Protein AF-A0AA42PN22-F1 (afdb_monomer_lite)

Secondary structure (DSSP, 8-state):
-EEEEEE-TTS-EEEEEEESPPPTTS---S-HHHHHHTTS--S-B--SSTT--EEEEE-TT--EEEEEEEEEEETTT-SBS---TTSSSP-S----HHHHHHHHHHTEEEEEE-TTS-EEEESHHHHHHHIIIII-TT-----PPP-

Sequence (147 aa):
LNRQENYDANGKLTRVILSGPVSDDDGYTENLRAYAEKGILKLTPLTSGYSSYRVYDYDAAGKETLSFVCWRYEVSTNKPYAHFPWWEPDPRPKRSREAELQYGRTQVGTRCGTPDGKMSVEGMGPVKKLMETKYGFGTTKLGLPGE

Structure (mmCIF, N/CA/C/O backbone):
data_AF-A0AA42PN22-F1
#
_entry.id   AF-A0AA42PN22-F1
#
loop_
_atom_site.group_PDB
_atom_site.id
_atom_site.type_symbol
_atom_site.label_atom_id
_atom_site.label_alt_id
_atom_site.label_comp_id
_atom_site.label_asym_id
_atom_site.label_entity_id
_atom_site.label_seq_id
_atom_site.pdbx_PDB_ins_code
_atom_site.Cartn_x
_atom_site.Cartn_y
_atom_site.Cartn_z
_atom_site.occupancy
_atom_site.B_iso_or_equiv
_atom_site.auth_seq_id
_atom_site.auth_comp_id
_atom_site.auth_asym_id
_atom_site.auth_atom_id
_atom_site.pdbx_PDB_model_num
ATOM 1 N N . LEU A 1 1 ? 9.789 -4.798 9.352 1.00 72.50 1 LEU A N 1
ATOM 2 C CA . LEU A 1 1 ? 8.858 -3.685 9.030 1.00 72.50 1 LEU A CA 1
ATOM 3 C C . LEU A 1 1 ? 8.587 -2.875 10.281 1.00 72.50 1 LEU A C 1
ATOM 5 O O . LEU A 1 1 ? 8.364 -3.471 11.327 1.00 72.50 1 LEU A O 1
ATOM 9 N N . ASN A 1 2 ? 8.552 -1.549 10.171 1.00 83.19 2 ASN A N 1
ATOM 10 C CA . ASN A 1 2 ? 8.047 -0.695 11.243 1.00 83.19 2 ASN A CA 1
ATOM 11 C C . ASN A 1 2 ? 6.525 -0.821 11.311 1.00 83.19 2 ASN A C 1
ATOM 13 O O . ASN A 1 2 ? 5.867 -0.831 10.267 1.00 83.19 2 ASN A O 1
ATOM 17 N N . ARG A 1 3 ? 5.980 -0.877 12.527 1.00 88.12 3 ARG A N 1
ATOM 18 C CA . ARG A 1 3 ? 4.546 -0.994 12.799 1.00 88.12 3 ARG A CA 1
ATOM 19 C C . ARG A 1 3 ? 4.086 0.191 13.639 1.00 88.12 3 ARG A C 1
ATOM 21 O O . ARG A 1 3 ? 4.636 0.431 14.707 1.00 88.12 3 ARG A O 1
ATOM 28 N N . GLN A 1 4 ? 3.077 0.904 13.157 1.00 90.75 4 GLN A N 1
ATOM 29 C CA . GLN A 1 4 ? 2.349 1.911 13.923 1.00 90.75 4 GLN A CA 1
ATOM 30 C C . GLN A 1 4 ? 0.905 1.449 14.093 1.00 90.75 4 GLN A C 1
ATOM 32 O O . GLN A 1 4 ? 0.277 1.011 13.129 1.00 90.75 4 GLN A O 1
ATOM 37 N N . GLU A 1 5 ? 0.378 1.578 15.303 1.00 92.69 5 GLU A N 1
ATOM 38 C CA . GLU A 1 5 ? -1.002 1.242 15.637 1.00 92.69 5 GLU A CA 1
ATOM 39 C C . GLU A 1 5 ? -1.745 2.503 16.059 1.00 92.69 5 GLU A C 1
ATOM 41 O O . GLU A 1 5 ? -1.221 3.317 16.819 1.00 92.69 5 GLU A O 1
ATOM 46 N N . ASN A 1 6 ? -2.967 2.659 15.562 1.00 90.88 6 ASN A N 1
ATOM 47 C CA . ASN A 1 6 ? -3.843 3.755 15.933 1.00 90.88 6 ASN A CA 1
ATOM 48 C C . ASN A 1 6 ? -5.082 3.194 16.628 1.00 90.88 6 ASN A C 1
ATOM 50 O O . ASN A 1 6 ? -5.704 2.233 16.160 1.00 90.88 6 ASN A O 1
ATOM 54 N N . TYR A 1 7 ? -5.475 3.869 17.698 1.00 91.25 7 TYR A N 1
ATOM 55 C CA . TYR A 1 7 ? -6.579 3.484 18.561 1.00 91.25 7 TYR A CA 1
ATOM 56 C C . TYR A 1 7 ? -7.665 4.565 18.558 1.00 91.25 7 TYR A C 1
ATOM 58 O O . TYR A 1 7 ? -7.373 5.746 18.336 1.00 91.25 7 TYR A O 1
ATOM 66 N N . ASP A 1 8 ? -8.919 4.164 18.761 1.00 89.62 8 ASP A N 1
ATOM 67 C CA . ASP A 1 8 ? -10.010 5.101 19.031 1.00 89.62 8 ASP A CA 1
ATOM 68 C C . ASP A 1 8 ? -9.998 5.592 20.491 1.00 89.62 8 ASP A C 1
ATOM 70 O O . ASP A 1 8 ? -9.134 5.229 21.290 1.00 89.62 8 ASP A O 1
ATOM 74 N N . ALA A 1 9 ? -10.970 6.440 20.842 1.00 89.12 9 ALA A N 1
ATOM 75 C CA . ALA A 1 9 ? -11.106 7.002 22.187 1.00 89.12 9 ALA A CA 1
ATOM 76 C C . ALA A 1 9 ? -11.370 5.949 23.281 1.00 89.12 9 ALA A C 1
ATOM 78 O O . ALA A 1 9 ? -11.132 6.223 24.452 1.00 89.12 9 ALA A O 1
ATOM 79 N N . ASN A 1 10 ? -11.831 4.753 22.908 1.00 89.56 10 ASN A N 1
ATOM 80 C CA . ASN A 1 10 ? -12.086 3.648 23.830 1.00 89.56 10 ASN A CA 1
ATOM 81 C C . ASN A 1 10 ? -10.883 2.693 23.926 1.00 89.56 10 ASN A C 1
ATOM 83 O O . ASN A 1 10 ? -11.001 1.613 24.501 1.00 89.56 10 ASN A O 1
ATOM 87 N N . GLY A 1 11 ? -9.741 3.053 23.329 1.00 89.25 11 GLY A N 1
ATOM 88 C CA . GLY A 1 11 ? -8.549 2.210 23.295 1.00 89.25 11 GLY A CA 1
ATOM 89 C C . GLY A 1 11 ? -8.670 1.024 22.339 1.00 89.25 11 GLY A C 1
ATOM 90 O O . GLY A 1 11 ? -7.891 0.077 22.434 1.00 89.25 11 GLY A O 1
ATOM 91 N N . LYS A 1 12 ? -9.628 1.039 21.406 1.00 91.50 12 LYS A N 1
ATOM 92 C CA . LYS A 1 12 ? -9.792 -0.045 20.441 1.00 91.50 12 LYS A CA 1
ATOM 93 C C . LYS A 1 12 ? -8.945 0.194 19.195 1.00 91.50 12 LYS A C 1
ATOM 95 O O . LYS A 1 12 ? -8.943 1.289 18.637 1.00 91.50 12 LYS A O 1
ATOM 100 N N . LEU A 1 13 ? -8.254 -0.848 18.727 1.00 91.50 13 LEU A N 1
ATOM 101 C CA . LEU A 1 13 ? -7.461 -0.800 17.498 1.00 91.50 13 LEU A CA 1
ATOM 102 C C . LEU A 1 13 ? -8.355 -0.470 16.294 1.00 91.50 13 LEU A C 1
ATOM 104 O O . LEU A 1 13 ? -9.323 -1.178 16.017 1.00 91.50 13 LEU A O 1
ATOM 108 N N . THR A 1 14 ? -8.003 0.592 15.571 1.00 94.62 14 THR A N 1
ATOM 109 C CA . THR A 1 14 ? -8.716 1.036 14.360 1.00 94.62 14 THR A CA 1
ATOM 110 C C . THR A 1 14 ? -7.863 0.943 13.110 1.00 94.62 14 THR A C 1
ATOM 112 O O . THR A 1 14 ? -8.401 0.807 12.013 1.00 94.62 14 THR A O 1
ATOM 115 N N . ARG A 1 15 ? -6.535 1.013 13.247 1.00 95.00 15 ARG A N 1
ATOM 116 C CA . ARG A 1 15 ? -5.627 0.966 12.106 1.00 95.00 15 ARG A CA 1
ATOM 117 C C . ARG A 1 15 ? -4.245 0.470 12.489 1.00 95.00 15 ARG A C 1
ATOM 119 O O . ARG A 1 15 ? -3.710 0.846 13.526 1.00 95.00 15 ARG A O 1
ATOM 126 N N . VAL A 1 16 ? -3.640 -0.286 11.584 1.00 93.38 16 VAL A N 1
ATOM 127 C CA . VAL A 1 16 ? -2.221 -0.634 11.591 1.00 93.38 16 VAL A CA 1
ATOM 128 C C . VAL A 1 16 ? -1.589 -0.104 10.312 1.00 93.38 16 VAL A C 1
ATOM 130 O O . VAL A 1 16 ? -2.104 -0.320 9.215 1.00 93.38 16 VAL A O 1
ATOM 133 N N . ILE A 1 17 ? -0.456 0.577 10.446 1.00 92.62 17 ILE A N 1
ATOM 134 C CA . ILE A 1 17 ? 0.367 1.036 9.329 1.00 92.62 17 ILE A CA 1
ATOM 135 C C . ILE A 1 17 ? 1.700 0.302 9.395 1.00 92.62 17 ILE A C 1
ATOM 137 O O . ILE A 1 17 ? 2.451 0.450 10.361 1.00 92.62 17 ILE A O 1
ATOM 141 N N . LEU A 1 18 ? 2.005 -0.459 8.348 1.00 90.44 18 LEU A N 1
ATOM 142 C CA . LEU A 1 18 ? 3.322 -1.045 8.141 1.00 90.44 18 LEU A CA 1
ATOM 143 C C . LEU A 1 18 ? 4.123 -0.182 7.166 1.00 90.44 18 LEU A C 1
ATOM 145 O O . LEU A 1 18 ? 3.580 0.333 6.187 1.00 90.44 18 LEU A O 1
ATOM 149 N N . SER A 1 19 ? 5.408 0.018 7.461 1.00 87.94 19 SER A N 1
ATOM 150 C CA . SER A 1 19 ? 6.297 0.883 6.675 1.00 87.94 19 SER A CA 1
ATOM 151 C C . SER A 1 19 ? 7.765 0.459 6.764 1.00 87.94 19 SER A C 1
ATOM 153 O O . SER A 1 19 ? 8.171 -0.258 7.682 1.00 87.94 19 SER A O 1
ATOM 155 N N . GLY A 1 20 ? 8.578 0.940 5.822 1.00 77.81 20 GLY A N 1
ATOM 156 C CA . GLY A 1 20 ? 10.011 0.652 5.767 1.00 77.81 20 GLY A CA 1
ATOM 157 C C . GLY A 1 20 ? 10.322 -0.725 5.167 1.00 77.81 20 GLY A C 1
ATOM 158 O O . GLY A 1 20 ? 9.409 -1.435 4.739 1.00 77.81 20 GLY A O 1
ATOM 159 N N . PRO A 1 21 ? 11.603 -1.100 5.057 1.00 66.81 21 PRO A N 1
ATOM 160 C CA . PRO A 1 21 ? 11.975 -2.399 4.515 1.00 66.81 21 PRO A CA 1
ATOM 161 C C . PRO A 1 21 ? 11.523 -3.553 5.424 1.00 66.81 21 PRO A C 1
ATOM 163 O O . PRO A 1 21 ? 11.548 -3.457 6.656 1.00 66.81 21 PRO A O 1
ATOM 166 N N . VAL A 1 22 ? 11.090 -4.658 4.811 1.00 58.09 22 VAL A N 1
ATOM 167 C CA . VAL A 1 22 ? 11.158 -5.981 5.448 1.00 58.09 22 VAL A CA 1
ATOM 168 C C . VAL A 1 22 ? 12.647 -6.278 5.663 1.00 58.09 22 VAL A C 1
ATOM 170 O O . VAL A 1 22 ? 13.431 -6.097 4.735 1.00 58.09 22 VAL A O 1
ATOM 173 N N . SER A 1 23 ? 13.046 -6.624 6.887 1.00 52.94 23 SER A N 1
ATOM 174 C CA . SER A 1 23 ? 14.393 -7.119 7.181 1.00 52.94 23 SER A CA 1
ATOM 175 C C . SER A 1 23 ? 14.610 -8.418 6.407 1.00 52.94 23 SER A C 1
ATOM 177 O O . SER A 1 23 ? 13.720 -9.263 6.406 1.00 52.94 23 SER A O 1
ATOM 179 N N . ASP A 1 24 ? 15.761 -8.572 5.748 1.00 48.34 24 ASP A N 1
ATOM 180 C CA . ASP A 1 24 ? 16.050 -9.728 4.880 1.00 48.34 24 ASP A CA 1
ATOM 181 C C . ASP A 1 24 ? 15.950 -11.086 5.617 1.00 48.34 24 ASP A C 1
ATOM 183 O O . ASP A 1 24 ? 15.734 -12.112 4.975 1.00 48.34 24 ASP A O 1
ATOM 187 N N . ASP A 1 25 ? 16.040 -11.080 6.953 1.00 44.56 25 ASP A N 1
ATOM 188 C CA . ASP A 1 25 ? 16.032 -12.274 7.809 1.00 44.56 25 ASP A CA 1
ATOM 189 C C . ASP A 1 25 ? 14.627 -12.773 8.200 1.00 44.56 25 ASP A C 1
ATOM 191 O O . ASP A 1 25 ? 14.450 -13.958 8.480 1.00 44.56 25 ASP A O 1
ATOM 195 N N . ASP A 1 26 ? 13.607 -11.910 8.153 1.00 44.75 26 ASP A N 1
ATOM 196 C CA . ASP A 1 26 ? 12.239 -12.248 8.556 1.00 44.75 26 ASP A CA 1
ATOM 197 C C . ASP A 1 26 ? 11.322 -12.121 7.340 1.00 44.75 26 ASP A C 1
ATOM 199 O O . ASP A 1 26 ? 10.747 -11.061 7.071 1.00 44.75 26 ASP A O 1
ATOM 203 N N . GLY A 1 27 ? 11.218 -13.206 6.565 1.00 50.12 27 GLY A N 1
ATOM 204 C CA . GLY A 1 27 ? 10.325 -13.308 5.409 1.00 50.12 27 GLY A CA 1
ATOM 205 C C . GLY A 1 27 ? 8.897 -12.821 5.698 1.00 50.12 27 GLY A C 1
ATOM 206 O O . GLY A 1 27 ? 8.509 -12.663 6.848 1.00 50.12 27 GLY A O 1
ATOM 207 N N . TYR A 1 28 ? 8.109 -12.573 4.641 1.00 51.66 28 TYR A N 1
ATOM 208 C CA . TYR A 1 28 ? 6.733 -12.044 4.702 1.00 51.66 28 TYR A CA 1
ATOM 209 C C . TYR A 1 28 ? 5.934 -12.541 5.927 1.00 51.66 28 TYR A C 1
ATOM 211 O O . TYR A 1 28 ? 5.293 -13.588 5.877 1.00 51.66 28 TYR A O 1
ATOM 219 N N . THR A 1 29 ? 5.914 -11.763 7.013 1.00 55.47 29 THR A N 1
ATOM 220 C CA . THR A 1 29 ? 5.061 -12.047 8.181 1.00 55.47 29 THR A CA 1
ATOM 221 C C . THR A 1 29 ? 3.593 -11.735 7.884 1.00 55.47 29 THR A C 1
ATOM 223 O O . THR A 1 29 ? 2.690 -12.153 8.604 1.00 55.47 29 THR A O 1
ATOM 226 N N . GLU A 1 30 ? 3.340 -11.017 6.789 1.00 73.62 30 GLU A N 1
ATOM 227 C CA . GLU A 1 30 ? 2.019 -10.637 6.314 1.00 73.62 30 GLU A CA 1
ATOM 228 C C . GLU A 1 30 ? 1.437 -11.701 5.379 1.00 73.62 30 GLU A C 1
ATOM 230 O O . GLU A 1 30 ? 2.029 -12.051 4.356 1.00 73.62 30 GLU A O 1
ATOM 235 N N . ASN A 1 31 ? 0.210 -12.147 5.659 1.00 80.25 31 ASN A N 1
ATOM 236 C CA . ASN A 1 31 ? -0.516 -13.076 4.795 1.00 80.25 31 ASN A CA 1
ATOM 237 C C . ASN A 1 31 ? -1.166 -12.357 3.592 1.00 80.25 31 ASN A C 1
ATOM 239 O O . ASN A 1 31 ? -2.386 -12.350 3.419 1.00 80.25 31 ASN A O 1
ATOM 243 N N . LEU A 1 32 ? -0.347 -11.733 2.738 1.00 86.69 32 LEU A N 1
ATOM 244 C CA . LEU A 1 32 ? -0.812 -11.092 1.498 1.00 86.69 32 LEU A CA 1
ATOM 245 C C . LEU A 1 32 ? -1.447 -12.097 0.530 1.00 86.69 32 LEU A C 1
ATOM 247 O O . LEU A 1 32 ? -2.327 -11.736 -0.253 1.00 86.69 32 LEU A O 1
ATOM 251 N N . ARG A 1 33 ? -1.048 -13.370 0.623 1.00 87.12 33 ARG A N 1
ATOM 252 C CA . ARG A 1 33 ? -1.633 -14.463 -0.151 1.00 87.12 33 ARG A CA 1
ATOM 253 C C . ARG A 1 33 ? -3.125 -14.625 0.129 1.00 87.12 33 ARG A C 1
ATOM 255 O O . ARG A 1 33 ? -3.891 -14.696 -0.823 1.00 87.12 33 ARG A O 1
ATOM 262 N N . ALA A 1 34 ? -3.564 -14.569 1.386 1.00 89.50 34 ALA A N 1
ATOM 263 C CA . ALA A 1 34 ? -4.991 -14.638 1.710 1.00 89.50 34 ALA A CA 1
ATOM 264 C C . ALA A 1 34 ? -5.796 -13.474 1.104 1.00 89.50 34 ALA A C 1
ATOM 266 O O . ALA A 1 34 ? -6.941 -13.659 0.693 1.00 89.50 34 ALA A O 1
ATOM 267 N N . TYR A 1 35 ? -5.214 -12.273 1.017 1.00 91.38 35 TYR A N 1
ATOM 268 C CA . TYR A 1 35 ? -5.852 -11.138 0.342 1.00 91.38 35 TYR A CA 1
ATOM 269 C C . TYR A 1 35 ? -5.939 -11.336 -1.175 1.00 91.38 35 TYR A C 1
ATOM 271 O O . TYR A 1 35 ? -6.950 -10.979 -1.783 1.00 91.38 35 TYR A O 1
ATOM 279 N N . ALA A 1 36 ? -4.902 -11.921 -1.776 1.00 89.38 36 ALA A N 1
ATOM 280 C CA . ALA A 1 36 ? -4.883 -12.284 -3.188 1.00 89.38 36 ALA A CA 1
ATOM 281 C C . ALA A 1 36 ? -5.914 -13.380 -3.512 1.00 89.38 36 ALA A C 1
ATOM 283 O O . ALA A 1 36 ? -6.697 -13.226 -4.444 1.00 89.38 36 ALA A O 1
ATOM 284 N N . GLU A 1 37 ? -5.974 -14.446 -2.711 1.00 90.00 37 GLU A N 1
ATOM 285 C CA . GLU A 1 37 ? -6.918 -15.564 -2.875 1.00 90.00 37 GLU A CA 1
ATOM 286 C C . GLU A 1 37 ? -8.381 -15.123 -2.720 1.00 90.00 37 GLU A C 1
ATOM 288 O O . GLU A 1 37 ? -9.262 -15.636 -3.404 1.00 90.00 37 GLU A O 1
ATOM 293 N N . LYS A 1 38 ? -8.644 -14.110 -1.885 1.00 91.06 38 LYS A N 1
ATOM 294 C CA . LYS A 1 38 ? -9.965 -13.469 -1.754 1.00 91.06 38 LYS A CA 1
ATOM 295 C C . LYS A 1 38 ? -10.290 -12.476 -2.880 1.00 91.06 38 LYS A C 1
ATOM 297 O O . LYS A 1 38 ? -11.359 -11.872 -2.858 1.00 91.06 38 LYS A O 1
ATOM 302 N N . GLY A 1 39 ? -9.375 -12.242 -3.823 1.00 89.88 39 GLY A N 1
ATOM 303 C CA . GLY A 1 39 ? -9.542 -11.273 -4.913 1.00 89.88 39 GLY A CA 1
ATOM 304 C C . GLY A 1 39 ? -9.489 -9.799 -4.487 1.00 89.88 39 GLY A C 1
ATOM 305 O O . GLY A 1 39 ? -9.791 -8.920 -5.297 1.00 89.88 39 GLY A O 1
ATOM 306 N N . ILE A 1 40 ? -9.104 -9.519 -3.236 1.00 92.50 40 ILE A N 1
ATOM 307 C CA . ILE A 1 40 ? -8.977 -8.161 -2.681 1.00 92.50 40 ILE A CA 1
ATOM 308 C C . ILE A 1 40 ? -7.699 -7.501 -3.199 1.00 92.50 40 ILE A C 1
ATOM 310 O O . ILE A 1 40 ? -7.706 -6.328 -3.564 1.00 92.50 40 ILE A O 1
ATOM 314 N N . LEU A 1 41 ? -6.603 -8.261 -3.231 1.00 92.44 41 LEU A N 1
ATOM 315 C CA . LEU A 1 41 ? -5.292 -7.789 -3.656 1.00 92.44 41 LEU A CA 1
ATOM 316 C C . LEU A 1 41 ? -4.983 -8.273 -5.073 1.00 92.44 41 LEU A C 1
ATOM 318 O O . LEU A 1 41 ? -4.870 -9.472 -5.310 1.00 92.44 41 LEU A O 1
ATOM 322 N N . LYS A 1 42 ? -4.841 -7.332 -6.010 1.00 90.19 42 LYS A N 1
ATOM 323 C CA . LYS A 1 42 ? -4.653 -7.605 -7.450 1.00 90.19 42 LYS A CA 1
ATOM 324 C C . LYS A 1 42 ? -3.273 -7.224 -7.984 1.00 90.19 42 LYS A C 1
ATOM 326 O O . LYS A 1 42 ? -3.007 -7.351 -9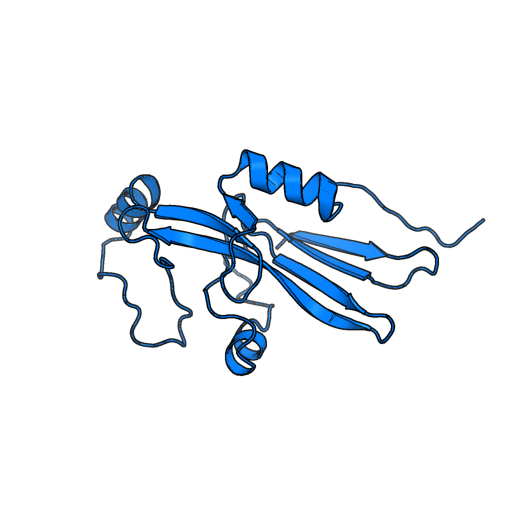.173 1.00 90.19 42 LYS A O 1
ATOM 331 N N . LEU A 1 43 ? -2.400 -6.739 -7.109 1.00 89.25 43 LEU A N 1
ATOM 332 C CA . LEU A 1 43 ? -1.050 -6.298 -7.434 1.00 89.25 43 LEU A CA 1
ATOM 333 C C . LEU A 1 43 ? -0.096 -6.619 -6.290 1.00 89.25 43 LEU A C 1
ATOM 335 O O . LEU A 1 43 ? -0.543 -6.845 -5.168 1.00 89.25 43 LEU A O 1
ATOM 339 N N . THR A 1 44 ? 1.205 -6.606 -6.565 1.00 88.69 44 THR A N 1
ATOM 340 C CA . THR A 1 44 ? 2.237 -6.857 -5.554 1.00 88.69 44 THR A CA 1
ATOM 341 C C . THR A 1 44 ? 2.592 -5.578 -4.805 1.00 88.69 44 THR A C 1
ATOM 343 O O . THR A 1 44 ? 3.151 -4.655 -5.412 1.00 88.69 44 THR A O 1
ATOM 346 N N . PRO A 1 45 ? 2.323 -5.498 -3.491 1.00 90.25 45 PRO A N 1
ATOM 347 C CA . PRO A 1 45 ? 2.756 -4.378 -2.682 1.00 90.25 45 PRO A CA 1
ATOM 348 C C . PRO A 1 45 ? 4.281 -4.303 -2.581 1.00 90.25 45 PRO A C 1
ATOM 350 O O . PRO A 1 45 ? 4.980 -5.313 -2.520 1.00 90.25 45 PRO A O 1
ATOM 353 N N . LEU A 1 46 ? 4.795 -3.084 -2.489 1.00 87.50 46 LEU A N 1
ATOM 354 C CA . LEU A 1 46 ? 6.178 -2.787 -2.159 1.00 87.50 46 LEU A CA 1
ATOM 355 C C . LEU A 1 46 ? 6.489 -3.237 -0.739 1.00 87.50 46 LEU A C 1
ATOM 357 O O . LEU A 1 46 ? 5.996 -2.645 0.215 1.00 87.50 46 LEU A O 1
ATOM 361 N N . THR A 1 47 ? 7.374 -4.210 -0.582 1.00 75.25 47 THR A N 1
ATOM 362 C CA . THR A 1 47 ? 7.882 -4.638 0.729 1.00 75.25 47 THR A CA 1
ATOM 363 C C . THR A 1 47 ? 9.142 -3.919 1.175 1.00 75.25 47 THR A C 1
ATOM 365 O O . THR A 1 47 ? 9.511 -3.997 2.342 1.00 75.25 47 THR A O 1
ATOM 368 N N . SER A 1 48 ? 9.790 -3.180 0.280 1.00 72.50 48 SER A N 1
ATOM 369 C CA . SER A 1 48 ? 11.012 -2.446 0.583 1.00 72.50 48 SER A CA 1
ATOM 370 C C . SER A 1 48 ? 11.046 -1.063 -0.062 1.00 72.50 48 SER A C 1
ATOM 372 O O . SER A 1 48 ? 10.318 -0.770 -1.015 1.00 72.50 48 SER A O 1
ATOM 374 N N . GLY A 1 49 ? 11.905 -0.200 0.486 1.00 74.75 49 GLY A N 1
ATOM 375 C CA . GLY A 1 49 ? 12.074 1.189 0.061 1.00 74.75 49 GLY A CA 1
ATOM 376 C C . GLY A 1 49 ? 11.211 2.191 0.834 1.00 74.75 49 GLY A C 1
ATOM 377 O O . GLY A 1 49 ? 10.400 1.833 1.678 1.00 74.75 49 GLY A O 1
ATOM 378 N N . TYR A 1 50 ? 11.394 3.479 0.543 1.00 74.25 50 TYR A N 1
ATOM 379 C CA . TYR A 1 50 ? 10.784 4.585 1.301 1.00 74.25 50 TYR A CA 1
ATOM 380 C C . TYR A 1 50 ? 9.255 4.664 1.230 1.00 74.25 50 TYR A C 1
ATOM 382 O O . TYR A 1 50 ? 8.635 5.317 2.062 1.00 74.25 50 TYR A O 1
ATOM 390 N N . SER A 1 51 ? 8.640 4.025 0.238 1.00 82.25 51 SER A N 1
ATOM 391 C CA . SER A 1 51 ? 7.190 4.046 0.028 1.00 82.25 51 SER A CA 1
ATOM 392 C C . SER A 1 51 ? 6.556 2.673 0.236 1.00 82.25 51 SER A C 1
ATOM 394 O O . SER A 1 51 ? 5.503 2.408 -0.324 1.00 82.25 51 SER A O 1
ATOM 396 N N . SER A 1 52 ? 7.164 1.779 1.016 1.00 87.38 52 SER A N 1
ATOM 397 C CA . SER A 1 52 ? 6.616 0.451 1.337 1.00 87.38 52 SER A CA 1
ATOM 398 C C . SER A 1 52 ? 5.484 0.502 2.375 1.00 87.38 52 SER A C 1
ATOM 400 O O . SER A 1 52 ? 5.504 -0.212 3.376 1.00 87.38 52 SER A O 1
ATOM 402 N N . TYR A 1 53 ? 4.492 1.366 2.154 1.00 91.69 53 TYR A N 1
ATOM 403 C CA . TYR A 1 53 ? 3.348 1.497 3.049 1.00 91.69 53 TYR A CA 1
ATOM 404 C C . TYR A 1 53 ? 2.301 0.418 2.794 1.00 91.69 53 TYR A C 1
ATOM 406 O O . TYR A 1 53 ? 1.925 0.150 1.647 1.00 91.69 53 TYR A O 1
ATOM 414 N N . ARG A 1 54 ? 1.782 -0.139 3.888 1.00 92.94 54 ARG A N 1
ATOM 415 C CA . ARG A 1 54 ? 0.554 -0.936 3.921 1.00 92.94 54 ARG A CA 1
ATOM 416 C C . ARG A 1 54 ? -0.313 -0.468 5.076 1.00 92.94 54 ARG A C 1
ATOM 418 O O . ARG A 1 54 ? 0.193 -0.261 6.177 1.00 92.94 54 ARG A O 1
ATOM 425 N N . VAL A 1 55 ? -1.598 -0.269 4.813 1.00 94.94 55 VAL A N 1
ATOM 426 C CA . VAL A 1 55 ? -2.569 0.161 5.822 1.00 94.94 55 VAL A CA 1
ATOM 427 C C . VAL A 1 55 ? -3.652 -0.888 5.951 1.00 94.94 55 VAL A C 1
ATOM 429 O O . VAL A 1 55 ? -4.274 -1.279 4.963 1.00 94.94 55 VAL A O 1
ATOM 432 N N . TYR A 1 56 ? -3.872 -1.297 7.189 1.00 94.94 56 TYR A N 1
ATOM 433 C CA . TYR A 1 56 ? -4.910 -2.217 7.602 1.00 94.94 56 TYR A CA 1
ATOM 434 C C . TYR A 1 56 ? -5.873 -1.450 8.494 1.00 94.94 56 TYR A C 1
ATOM 436 O O . TYR A 1 56 ? -5.462 -0.934 9.530 1.00 94.94 56 TYR A O 1
ATOM 444 N N . ASP A 1 57 ? -7.129 -1.342 8.083 1.00 95.69 57 ASP A N 1
ATOM 445 C CA . ASP A 1 57 ? -8.196 -0.746 8.881 1.00 95.69 57 ASP A CA 1
ATOM 446 C C . ASP A 1 57 ? -8.988 -1.843 9.598 1.00 95.69 57 ASP A C 1
ATOM 448 O O . ASP A 1 57 ? -9.188 -2.928 9.052 1.00 95.69 57 ASP A O 1
ATOM 452 N N . TYR A 1 58 ? -9.451 -1.550 10.810 1.00 95.38 58 TYR A N 1
ATOM 453 C CA . TYR A 1 58 ? -10.243 -2.456 11.636 1.00 95.38 58 TYR A CA 1
ATOM 454 C C . TYR A 1 58 ? -11.609 -1.832 11.905 1.00 95.38 58 TYR A C 1
ATOM 456 O O . TYR A 1 58 ? -11.708 -0.679 12.326 1.00 95.38 58 TYR A O 1
ATOM 464 N N . ASP A 1 59 ? -12.673 -2.592 11.653 1.00 94.38 59 ASP A N 1
ATOM 465 C CA . ASP A 1 59 ? -14.041 -2.128 11.891 1.00 94.38 59 ASP A CA 1
ATOM 466 C C . ASP A 1 59 ? -14.474 -2.247 13.368 1.00 94.38 59 ASP A C 1
ATOM 468 O O . ASP A 1 59 ? -13.723 -2.673 14.253 1.00 94.38 59 ASP A O 1
ATOM 472 N N . ALA A 1 60 ? -15.734 -1.899 13.654 1.00 92.00 60 ALA A N 1
ATOM 473 C CA . ALA A 1 60 ? -16.339 -1.996 14.984 1.00 92.00 60 ALA A CA 1
ATOM 474 C C . ALA A 1 60 ? -16.399 -3.435 15.556 1.00 92.00 60 ALA A C 1
ATOM 476 O O . ALA A 1 60 ? -16.451 -3.585 16.777 1.00 92.00 60 ALA A O 1
ATOM 477 N N . ALA A 1 61 ? -16.268 -4.475 14.734 1.00 94.69 61 ALA A N 1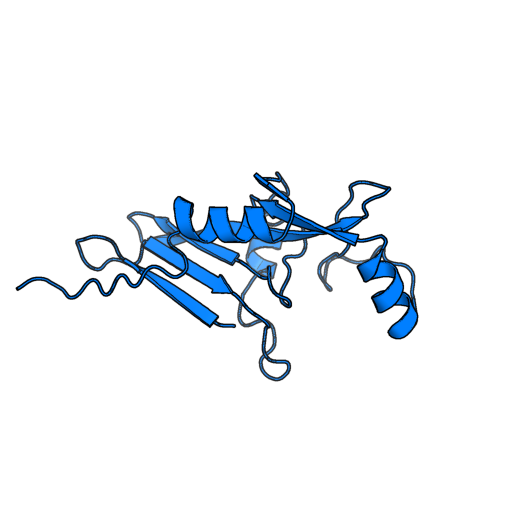
ATOM 478 C CA . ALA A 1 61 ? -16.138 -5.868 15.168 1.00 94.69 61 ALA A CA 1
ATOM 479 C C . ALA A 1 61 ? -14.670 -6.338 15.272 1.00 94.69 61 ALA A C 1
ATOM 481 O O . ALA A 1 61 ? -14.415 -7.450 15.723 1.00 94.69 61 ALA A O 1
ATOM 482 N N . GLY A 1 62 ? -13.703 -5.500 14.880 1.00 92.38 62 GLY A N 1
ATOM 483 C CA . GLY A 1 62 ? -12.282 -5.856 14.837 1.00 92.38 62 GLY A CA 1
ATOM 484 C C . GLY A 1 62 ? -11.888 -6.599 13.559 1.00 92.38 62 GLY A C 1
ATOM 485 O O . GLY A 1 62 ? -10.821 -7.207 13.502 1.00 92.38 62 GLY A O 1
ATOM 486 N N . LYS A 1 63 ? -12.732 -6.569 12.522 1.00 94.12 63 LYS A N 1
ATOM 487 C CA . LYS A 1 63 ? -12.432 -7.188 11.234 1.00 94.12 63 LYS A CA 1
ATOM 488 C C . LYS A 1 63 ? -11.427 -6.336 10.468 1.00 94.12 63 LYS A C 1
ATOM 490 O O . LYS A 1 63 ? -11.689 -5.174 10.162 1.00 94.12 63 LYS A O 1
ATOM 495 N N . GLU A 1 64 ? -10.307 -6.956 10.124 1.00 94.06 64 GLU A N 1
ATOM 496 C CA . GLU A 1 64 ? -9.232 -6.348 9.345 1.00 94.06 64 GLU A CA 1
ATOM 497 C C . GLU A 1 64 ? -9.606 -6.196 7.862 1.00 94.06 64 GLU A C 1
ATOM 499 O O . GLU A 1 64 ? -10.178 -7.100 7.243 1.00 94.06 64 GLU A O 1
ATOM 504 N N . THR A 1 65 ? -9.235 -5.058 7.276 1.00 94.25 65 THR A N 1
ATOM 505 C CA . THR A 1 65 ? -9.286 -4.786 5.838 1.00 94.25 65 THR A CA 1
ATOM 506 C C . THR A 1 65 ? -7.989 -4.122 5.391 1.00 94.25 65 THR A C 1
ATOM 508 O O . THR A 1 65 ? -7.661 -3.027 5.842 1.00 94.25 65 THR A O 1
ATOM 511 N N . LEU A 1 66 ? -7.278 -4.738 4.445 1.00 95.12 66 LEU A N 1
ATOM 512 C CA . LEU A 1 66 ? -6.191 -4.081 3.720 1.00 95.12 66 LEU A CA 1
ATOM 513 C C . LEU A 1 66 ? -6.776 -2.944 2.870 1.00 95.12 66 LEU A C 1
ATOM 515 O O . LEU A 1 66 ? -7.478 -3.202 1.895 1.00 95.12 66 LEU A O 1
ATOM 519 N N . SER A 1 67 ? -6.520 -1.691 3.238 1.00 95.06 67 SER A N 1
ATOM 520 C CA . SER A 1 67 ? -7.170 -0.522 2.629 1.00 95.06 67 SER A CA 1
ATOM 521 C C . SER A 1 67 ? -6.247 0.295 1.733 1.00 95.06 67 SER A C 1
ATOM 523 O O . SER A 1 67 ? -6.715 0.980 0.820 1.00 95.06 67 SER A O 1
ATOM 525 N N . PHE A 1 68 ? -4.934 0.201 1.949 1.00 95.88 68 PHE A N 1
ATOM 526 C CA . PHE A 1 68 ? -3.955 0.944 1.170 1.00 95.88 68 PHE A CA 1
ATOM 527 C C . PHE A 1 68 ? -2.651 0.173 1.012 1.00 95.88 68 PHE A C 1
ATOM 529 O O . PHE A 1 68 ? -2.123 -0.383 1.974 1.00 95.88 68 PHE A O 1
ATOM 536 N N . VAL A 1 69 ? -2.112 0.191 -0.202 1.00 94.88 69 VAL A N 1
ATOM 537 C CA . VAL A 1 69 ? -0.820 -0.396 -0.559 1.00 94.88 69 VAL A CA 1
ATOM 538 C C . VAL A 1 69 ? -0.098 0.507 -1.547 1.00 94.88 69 VAL A C 1
ATOM 540 O O . VAL A 1 69 ? -0.729 1.233 -2.317 1.00 94.88 69 VAL A O 1
ATOM 543 N N . CYS A 1 70 ? 1.227 0.429 -1.565 1.00 93.56 70 CYS A N 1
ATOM 544 C CA . CYS A 1 70 ? 2.048 0.995 -2.630 1.00 93.56 70 CYS A CA 1
ATOM 545 C C . CYS A 1 70 ? 2.601 -0.107 -3.528 1.00 93.56 70 CYS A C 1
ATOM 547 O O . CYS A 1 70 ? 2.906 -1.185 -3.037 1.00 93.56 70 CYS A O 1
ATOM 549 N N . TRP A 1 71 ? 2.770 0.152 -4.820 1.00 92.31 71 TRP A N 1
ATOM 550 C CA . TRP A 1 71 ? 3.290 -0.805 -5.796 1.00 92.31 71 TRP A CA 1
ATOM 551 C C . TRP A 1 71 ? 4.137 -0.118 -6.860 1.00 92.31 71 TRP A C 1
ATOM 553 O O . TRP A 1 71 ? 4.075 1.100 -7.059 1.00 92.31 71 TRP A O 1
ATOM 563 N N . ARG A 1 72 ? 4.931 -0.928 -7.562 1.00 90.31 72 ARG A N 1
ATOM 564 C CA . ARG A 1 72 ? 5.687 -0.481 -8.732 1.00 90.31 72 ARG A CA 1
ATOM 565 C C . ARG A 1 72 ? 4.877 -0.650 -10.005 1.00 90.31 72 ARG A C 1
ATOM 567 O O . ARG A 1 72 ? 4.157 -1.637 -10.150 1.00 90.31 72 ARG A O 1
ATOM 574 N N . TYR A 1 73 ? 5.042 0.277 -10.937 1.00 89.56 73 TYR A N 1
ATOM 575 C CA . TYR A 1 73 ? 4.406 0.221 -12.249 1.00 89.56 73 TYR A CA 1
ATOM 576 C C . TYR A 1 73 ? 5.399 0.611 -13.349 1.00 89.56 73 TYR A C 1
ATOM 578 O O . TYR A 1 73 ? 6.296 1.418 -13.108 1.00 89.56 73 TYR A O 1
ATOM 586 N N . GLU A 1 74 ? 5.255 0.041 -14.542 1.00 90.69 74 GLU A N 1
ATOM 587 C CA . GLU A 1 74 ? 6.018 0.476 -15.713 1.00 90.69 74 GLU A CA 1
ATOM 588 C C . GLU A 1 74 ? 5.467 1.790 -16.259 1.00 90.69 74 GLU A C 1
ATOM 590 O O . GLU A 1 74 ? 4.283 1.884 -16.590 1.00 90.69 74 GLU A O 1
ATOM 595 N N . VAL A 1 75 ? 6.336 2.788 -16.406 1.00 89.75 75 VAL A N 1
ATOM 596 C CA . VAL A 1 75 ? 5.950 4.133 -16.856 1.00 89.75 75 VAL A CA 1
ATOM 597 C C . VAL A 1 75 ? 5.405 4.114 -18.284 1.00 89.75 75 VAL A C 1
ATOM 599 O O . VAL A 1 75 ? 4.407 4.767 -18.571 1.00 89.75 75 VAL A O 1
ATOM 602 N N . SER A 1 76 ? 6.021 3.331 -19.171 1.00 89.06 76 SER A N 1
ATOM 603 C CA . SER A 1 76 ? 5.663 3.269 -20.593 1.00 89.06 76 SER A CA 1
ATOM 604 C C . SER A 1 76 ? 4.329 2.566 -20.856 1.00 89.06 76 SER A C 1
ATOM 606 O O . SER A 1 76 ? 3.569 2.992 -21.722 1.00 89.06 76 SER A O 1
ATOM 608 N N . THR A 1 77 ? 4.037 1.488 -20.123 1.00 88.44 77 THR A N 1
ATOM 609 C CA . THR A 1 77 ? 2.854 0.642 -20.357 1.00 88.44 77 THR A CA 1
ATOM 610 C C . THR A 1 77 ? 1.736 0.871 -19.349 1.00 88.44 77 THR A C 1
ATOM 612 O O . THR A 1 77 ? 0.627 0.372 -19.541 1.00 88.44 77 THR A O 1
ATOM 615 N N . ASN A 1 78 ? 2.006 1.624 -18.280 1.00 86.81 78 ASN A N 1
ATOM 616 C CA . ASN A 1 78 ? 1.083 1.891 -17.184 1.00 86.81 78 ASN A CA 1
ATOM 617 C C . ASN A 1 78 ? 0.591 0.621 -16.453 1.00 86.81 78 ASN A C 1
ATOM 619 O O . ASN A 1 78 ? -0.472 0.630 -15.830 1.00 86.81 78 ASN A O 1
ATOM 623 N N . LYS A 1 79 ? 1.348 -0.482 -16.533 1.00 85.00 79 LYS A N 1
ATOM 624 C CA . LYS A 1 79 ? 1.004 -1.778 -15.926 1.00 85.00 79 LYS A CA 1
ATOM 625 C C . LYS A 1 79 ? 1.754 -2.002 -14.610 1.00 85.00 79 LYS A C 1
ATOM 627 O O . LYS A 1 79 ? 2.851 -1.465 -14.450 1.00 85.00 79 LYS A O 1
ATOM 632 N N . PRO A 1 80 ? 1.209 -2.797 -13.667 1.00 84.38 80 PRO A N 1
ATOM 633 C CA . PRO A 1 80 ? 1.968 -3.267 -12.511 1.00 84.38 80 PRO A CA 1
ATOM 634 C C . PRO A 1 80 ? 3.287 -3.910 -12.948 1.00 84.38 80 PRO A C 1
ATOM 636 O O . PRO A 1 80 ? 3.318 -4.688 -13.896 1.00 84.38 80 PRO A O 1
ATOM 639 N N . TYR A 1 81 ? 4.376 -3.560 -12.266 1.00 85.88 81 TYR A N 1
ATOM 640 C CA . TYR A 1 81 ? 5.717 -4.013 -12.637 1.00 85.88 81 TYR A CA 1
ATOM 641 C C . TYR A 1 81 ? 6.018 -5.428 -12.140 1.00 85.88 81 TYR A C 1
ATOM 643 O O . TYR A 1 81 ? 6.693 -6.194 -12.815 1.00 85.88 81 TYR A O 1
ATOM 651 N N . ALA A 1 82 ? 5.547 -5.757 -10.938 1.00 79.81 82 ALA A N 1
ATOM 652 C CA . ALA A 1 82 ? 5.824 -7.021 -10.275 1.00 79.81 82 A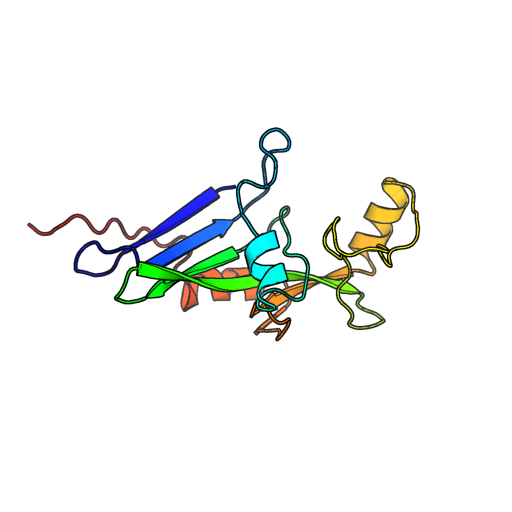LA A CA 1
ATOM 653 C C . ALA A 1 82 ? 4.521 -7.765 -9.986 1.00 79.81 82 ALA A C 1
ATOM 655 O O . ALA A 1 82 ? 3.514 -7.148 -9.628 1.00 79.81 82 ALA A O 1
ATOM 656 N N . HIS A 1 83 ? 4.582 -9.089 -10.101 1.00 78.12 83 HIS A N 1
ATOM 657 C CA . HIS A 1 83 ? 3.563 -10.022 -9.632 1.00 78.12 83 HIS A CA 1
ATOM 658 C C . HIS A 1 83 ? 4.056 -10.762 -8.389 1.00 78.12 83 HIS A C 1
ATOM 660 O O . HIS A 1 83 ? 5.237 -10.697 -8.037 1.00 78.12 83 HIS A O 1
ATOM 666 N N . PHE A 1 84 ? 3.135 -11.365 -7.639 1.00 77.75 84 PHE A N 1
ATOM 667 C CA . PHE A 1 84 ? 3.529 -12.185 -6.507 1.00 77.75 84 PHE A CA 1
ATOM 668 C C . PHE A 1 84 ? 4.249 -13.437 -7.008 1.00 77.75 84 PHE A C 1
ATOM 670 O O . PHE A 1 84 ? 3.918 -13.919 -8.089 1.00 77.75 84 PHE A O 1
ATOM 677 N N . PRO A 1 85 ? 5.170 -14.019 -6.222 1.00 71.94 85 PRO A N 1
ATOM 678 C CA . PRO A 1 85 ? 5.868 -15.244 -6.618 1.00 71.94 85 PRO A CA 1
ATOM 679 C C . PRO A 1 85 ? 4.937 -16.422 -6.946 1.00 71.94 85 PRO A C 1
ATOM 681 O O . PRO A 1 85 ? 5.316 -17.303 -7.700 1.00 71.94 85 PRO A O 1
ATOM 684 N N . TRP A 1 86 ? 3.716 -16.440 -6.398 1.00 80.62 86 TRP A N 1
ATOM 685 C CA . TRP A 1 86 ? 2.698 -17.464 -6.675 1.00 80.62 86 TRP A CA 1
ATOM 686 C C . TRP A 1 86 ? 1.739 -17.102 -7.825 1.00 80.62 86 TRP A C 1
ATOM 688 O O . TRP A 1 86 ? 0.788 -17.835 -8.086 1.00 80.62 86 TRP A O 1
ATOM 698 N N . TRP A 1 87 ? 1.943 -15.966 -8.494 1.00 74.69 87 TRP A N 1
ATOM 699 C CA . TRP A 1 87 ? 1.244 -15.584 -9.720 1.00 74.69 87 TRP A CA 1
ATOM 700 C C . TRP A 1 87 ? 2.171 -15.846 -10.904 1.00 74.69 87 TRP A C 1
ATOM 702 O O . TRP A 1 87 ? 2.841 -14.940 -11.397 1.00 74.69 87 TRP A O 1
ATOM 712 N N . GLU A 1 88 ? 2.242 -17.109 -11.325 1.00 70.88 88 GLU A N 1
ATOM 713 C CA . GLU A 1 88 ? 3.060 -17.506 -12.468 1.00 70.88 88 GLU 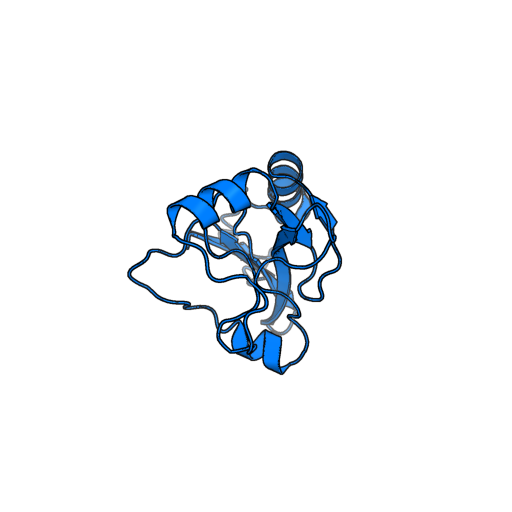A CA 1
ATOM 714 C C . GLU A 1 88 ? 2.324 -17.362 -13.810 1.00 70.88 88 GLU A C 1
ATOM 716 O O . GLU A 1 88 ? 1.113 -17.598 -13.882 1.00 70.88 88 GLU A O 1
ATOM 721 N N . PRO A 1 89 ? 3.058 -17.039 -14.893 1.00 65.00 89 PRO A N 1
ATOM 722 C CA . PRO A 1 89 ? 4.487 -16.693 -14.918 1.00 65.00 89 PRO A CA 1
ATOM 723 C C . PRO A 1 89 ? 4.752 -15.228 -14.507 1.00 65.00 89 PRO A C 1
ATOM 725 O O . PRO A 1 89 ? 3.948 -14.345 -14.809 1.00 65.00 89 PRO A O 1
ATOM 728 N N . ASP A 1 90 ? 5.899 -14.952 -13.863 1.00 69.31 90 ASP A N 1
ATOM 729 C CA . ASP A 1 90 ? 6.376 -13.572 -13.653 1.00 69.31 90 ASP A CA 1
ATOM 730 C C . ASP A 1 90 ? 6.596 -12.924 -15.034 1.00 69.31 90 ASP A C 1
ATOM 732 O O . ASP A 1 90 ? 7.434 -13.407 -15.803 1.00 69.31 90 ASP A O 1
ATOM 736 N N . PRO A 1 91 ? 5.852 -11.863 -15.395 1.00 65.56 91 PRO A N 1
ATOM 737 C CA . PRO A 1 91 ? 5.923 -11.278 -16.730 1.00 65.56 91 PRO A CA 1
ATOM 738 C C . PRO A 1 91 ? 7.233 -10.517 -16.978 1.00 65.56 91 PRO A C 1
ATOM 740 O O . PRO A 1 91 ? 7.472 -10.064 -18.100 1.00 65.56 91 PRO A O 1
ATOM 743 N N . ARG A 1 92 ? 8.076 -10.325 -15.955 1.00 74.06 92 ARG A N 1
ATOM 744 C CA . ARG A 1 92 ? 9.306 -9.545 -16.088 1.00 74.06 92 ARG A CA 1
ATOM 745 C C . ARG A 1 92 ? 10.372 -10.301 -16.890 1.00 74.06 92 ARG A C 1
ATOM 747 O O . ARG A 1 92 ? 10.635 -11.477 -16.629 1.00 74.06 92 ARG A O 1
ATOM 754 N N . PRO A 1 93 ? 11.070 -9.620 -17.816 1.00 75.25 93 PRO A N 1
ATOM 755 C CA . PRO A 1 93 ? 12.239 -10.186 -18.474 1.00 75.25 93 PRO A CA 1
ATOM 756 C C . PRO A 1 93 ? 13.304 -10.584 -17.451 1.00 75.25 93 PRO A C 1
ATOM 758 O O . PRO A 1 93 ? 13.584 -9.837 -16.512 1.00 75.25 93 PRO A O 1
ATOM 761 N N . LYS A 1 94 ? 13.956 -11.730 -17.664 1.00 80.06 94 LYS A N 1
ATOM 762 C CA . LYS A 1 94 ? 15.122 -12.122 -16.865 1.00 80.06 94 LYS A CA 1
ATOM 763 C C . LYS A 1 94 ? 16.267 -11.140 -17.145 1.00 80.06 94 LYS A C 1
ATOM 765 O O . LYS A 1 94 ? 16.794 -11.107 -18.254 1.00 80.06 94 LYS A O 1
ATOM 770 N N . ARG A 1 95 ? 16.640 -10.337 -16.146 1.00 81.88 95 ARG A N 1
ATOM 771 C CA . ARG A 1 95 ? 17.752 -9.371 -16.191 1.00 81.88 95 ARG A CA 1
ATOM 772 C C . ARG A 1 95 ? 18.794 -9.713 -15.128 1.00 81.88 95 ARG A C 1
ATOM 774 O O . ARG A 1 95 ? 18.463 -10.338 -14.122 1.00 81.88 95 ARG A O 1
ATOM 781 N N . SER A 1 96 ? 20.042 -9.278 -15.328 1.00 88.56 96 SER A N 1
ATOM 782 C CA . SER A 1 96 ? 21.011 -9.251 -14.225 1.00 88.56 96 SER A CA 1
ATOM 783 C C . SER A 1 96 ? 20.541 -8.281 -13.138 1.00 88.56 96 SER A C 1
ATOM 785 O O . SER A 1 96 ? 19.718 -7.396 -13.393 1.00 88.56 96 SER A O 1
ATOM 787 N N . ARG A 1 97 ? 21.081 -8.411 -11.923 1.00 84.44 97 ARG A N 1
ATOM 788 C CA . ARG A 1 97 ? 20.743 -7.522 -10.804 1.00 84.44 97 ARG A CA 1
ATOM 789 C C . ARG A 1 97 ? 21.026 -6.055 -11.139 1.00 84.44 97 ARG A C 1
ATOM 791 O O . ARG A 1 97 ? 20.204 -5.190 -10.851 1.00 84.44 97 ARG A O 1
ATOM 798 N N . GLU A 1 98 ? 22.161 -5.775 -11.773 1.00 88.12 98 GLU A N 1
ATOM 799 C CA . GLU A 1 98 ? 22.571 -4.428 -12.178 1.00 88.12 98 GLU A CA 1
ATOM 800 C C . GLU A 1 98 ? 21.629 -3.862 -13.246 1.00 88.12 98 GLU A C 1
ATOM 802 O O . GLU A 1 98 ? 21.194 -2.713 -13.146 1.00 88.12 98 GLU A O 1
ATOM 807 N N . ALA A 1 99 ? 21.257 -4.681 -14.235 1.00 87.81 99 ALA A N 1
ATOM 808 C CA . ALA A 1 99 ? 20.324 -4.285 -15.284 1.00 87.81 99 ALA A CA 1
ATOM 809 C C . ALA A 1 99 ? 18.911 -4.036 -14.730 1.00 87.81 99 ALA A C 1
ATOM 811 O O . ALA A 1 99 ? 18.253 -3.080 -15.134 1.00 87.81 99 ALA A O 1
ATOM 812 N N . GLU A 1 100 ? 18.460 -4.843 -13.768 1.00 86.50 100 GLU A N 1
ATOM 813 C CA . GLU A 1 100 ? 17.181 -4.664 -13.076 1.00 86.50 100 GLU A CA 1
ATOM 814 C C . GLU A 1 100 ? 17.163 -3.378 -12.234 1.00 86.50 100 GLU A C 1
ATOM 816 O O . GLU A 1 100 ? 16.180 -2.636 -12.248 1.00 86.50 100 GLU A O 1
ATOM 821 N N . LEU A 1 101 ? 18.266 -3.062 -11.547 1.00 84.31 101 LEU A N 1
ATOM 822 C CA . LEU A 1 101 ? 18.411 -1.806 -10.806 1.00 84.31 101 LEU A CA 1
ATOM 823 C C . LEU A 1 101 ? 18.362 -0.590 -11.738 1.00 84.31 101 LEU A C 1
ATOM 825 O O . LEU A 1 101 ? 17.669 0.383 -11.436 1.00 84.31 101 LEU A O 1
ATOM 829 N N . GLN A 1 102 ? 19.061 -0.642 -12.874 1.00 87.69 102 GLN A N 1
ATOM 830 C CA . GLN A 1 102 ? 19.068 0.453 -13.844 1.00 87.69 102 GLN A CA 1
ATOM 831 C C . GLN A 1 102 ? 17.703 0.629 -14.524 1.00 87.69 102 GLN A C 1
ATOM 833 O O . GLN A 1 102 ? 17.226 1.759 -14.680 1.00 87.69 102 GLN A O 1
ATOM 838 N N . TYR A 1 103 ? 17.040 -0.478 -14.872 1.00 88.06 103 TYR A N 1
ATOM 839 C CA . TYR A 1 103 ? 15.678 -0.462 -15.403 1.00 88.06 103 TYR A CA 1
ATOM 840 C C . TYR A 1 103 ? 14.707 0.134 -14.380 1.00 88.06 103 TYR A C 1
ATOM 842 O O . TYR A 1 103 ? 13.983 1.080 -14.681 1.00 88.06 103 TYR A O 1
ATOM 850 N N . GLY A 1 104 ? 14.769 -0.336 -13.132 1.00 86.31 104 GLY A N 1
ATOM 851 C CA . GLY A 1 104 ? 13.929 0.140 -12.039 1.00 86.31 104 GLY A CA 1
ATOM 852 C C . GLY A 1 104 ? 14.072 1.634 -11.734 1.00 86.31 104 GLY A C 1
ATOM 853 O O . GLY A 1 104 ? 13.119 2.243 -11.265 1.00 86.31 104 GLY A O 1
ATOM 854 N N . ARG A 1 105 ? 15.233 2.241 -12.006 1.00 84.88 105 ARG A N 1
ATOM 855 C CA . ARG A 1 105 ? 15.468 3.683 -11.800 1.00 84.88 105 ARG A CA 1
ATOM 856 C C . ARG A 1 105 ? 14.861 4.570 -12.882 1.00 84.88 105 ARG A C 1
ATOM 858 O O . ARG A 1 105 ? 14.581 5.730 -12.606 1.00 84.88 105 ARG A O 1
ATOM 865 N N . THR A 1 106 ? 14.723 4.058 -14.102 1.00 86.00 106 THR A N 1
ATOM 866 C CA . THR A 1 106 ? 14.379 4.877 -15.279 1.00 86.00 106 THR A CA 1
ATOM 867 C C . THR A 1 106 ? 13.020 4.539 -15.876 1.00 86.00 106 THR A C 1
ATOM 869 O O . THR A 1 106 ? 12.387 5.409 -16.461 1.00 86.00 106 THR A O 1
ATOM 872 N N . GLN A 1 107 ? 12.561 3.297 -15.720 1.00 90.75 107 GLN A N 1
ATOM 873 C CA . GLN A 1 107 ? 11.356 2.778 -16.373 1.00 90.75 107 GLN A CA 1
ATOM 874 C C . GLN A 1 107 ? 10.229 2.448 -15.394 1.00 90.75 107 GLN A C 1
ATOM 876 O O . GLN A 1 107 ? 9.119 2.130 -15.822 1.00 90.75 107 GLN A O 1
ATOM 881 N N . VAL A 1 108 ? 10.494 2.502 -14.086 1.00 90.00 108 VAL A N 1
ATOM 882 C CA . VAL A 1 108 ? 9.559 2.027 -13.065 1.00 90.00 108 VAL A CA 1
ATOM 883 C C . VAL A 1 108 ? 9.237 3.133 -12.068 1.00 90.00 108 VAL A C 1
ATOM 885 O O . VAL A 1 108 ? 10.114 3.653 -11.381 1.00 90.00 108 VAL A O 1
ATOM 888 N N . GLY A 1 109 ? 7.954 3.472 -11.972 1.00 89.62 109 GLY A N 1
ATOM 889 C CA . GLY A 1 109 ? 7.424 4.428 -11.007 1.00 89.62 109 GLY A CA 1
ATOM 890 C C . GLY A 1 109 ? 6.834 3.745 -9.773 1.00 89.62 109 GLY A C 1
ATOM 891 O O . GLY A 1 109 ? 6.703 2.520 -9.709 1.00 89.62 109 GLY A O 1
ATOM 892 N N . THR A 1 110 ? 6.455 4.550 -8.778 1.00 91.25 110 THR A N 1
ATOM 893 C CA . THR A 1 110 ? 5.757 4.088 -7.567 1.00 91.25 110 THR A CA 1
ATOM 894 C C . THR A 1 110 ? 4.422 4.798 -7.419 1.00 91.25 110 THR A C 1
ATOM 896 O O . THR A 1 110 ? 4.362 6.028 -7.432 1.00 91.25 110 THR A O 1
ATOM 899 N N . ARG A 1 111 ? 3.366 4.011 -7.216 1.00 93.31 111 ARG A N 1
ATOM 900 C CA . ARG A 1 111 ? 2.007 4.479 -6.929 1.00 93.31 111 ARG A CA 1
ATOM 901 C C . ARG A 1 111 ? 1.496 3.855 -5.657 1.00 93.31 111 ARG A C 1
ATOM 903 O O . ARG A 1 111 ? 1.973 2.799 -5.253 1.00 93.31 111 ARG A O 1
ATOM 910 N N . CYS A 1 112 ? 0.501 4.494 -5.067 1.00 94.94 112 CYS A N 1
ATOM 911 C CA . CYS A 1 112 ? -0.209 3.939 -3.936 1.00 94.94 112 CYS A CA 1
ATOM 912 C C . CYS A 1 112 ? -1.710 4.188 -4.047 1.00 94.94 112 CYS A C 1
ATOM 914 O O . CYS A 1 112 ? -2.163 5.144 -4.685 1.00 94.94 112 CYS A O 1
ATOM 916 N N . GLY A 1 113 ? -2.492 3.324 -3.416 1.00 95.50 113 GLY A N 1
ATOM 917 C CA . GLY A 1 113 ? -3.940 3.304 -3.545 1.00 95.50 113 GLY A CA 1
ATOM 918 C C . GLY A 1 113 ? -4.542 2.038 -2.955 1.00 95.50 113 GLY A C 1
ATOM 919 O O . GLY A 1 113 ? -3.935 1.403 -2.095 1.00 95.50 113 GLY A O 1
ATOM 920 N N . THR A 1 114 ? -5.740 1.684 -3.401 1.00 95.62 114 THR A N 1
ATOM 921 C CA . THR A 1 114 ? -6.457 0.504 -2.910 1.00 95.62 114 THR A CA 1
ATOM 922 C C . THR A 1 114 ? -5.829 -0.791 -3.442 1.00 95.62 114 THR A C 1
ATOM 924 O O . THR A 1 114 ? -5.213 -0.793 -4.512 1.00 95.62 114 THR A O 1
ATOM 927 N N . PRO A 1 115 ? -5.974 -1.917 -2.718 1.00 93.88 115 PRO A N 1
ATOM 928 C CA . PRO A 1 115 ? -5.337 -3.190 -3.084 1.00 93.88 115 PRO A CA 1
ATOM 929 C C . PRO A 1 115 ? -5.834 -3.787 -4.412 1.00 93.88 115 PRO A C 1
ATOM 931 O O . PRO A 1 115 ? -5.153 -4.624 -5.004 1.00 93.88 115 PRO A O 1
ATOM 934 N N . ASP A 1 116 ? -6.979 -3.331 -4.921 1.00 92.69 116 ASP A N 1
ATOM 935 C CA . ASP A 1 116 ? -7.507 -3.712 -6.234 1.00 92.69 116 ASP A CA 1
ATOM 936 C C . ASP A 1 116 ? -6.812 -2.997 -7.412 1.00 92.69 116 ASP A C 1
ATOM 938 O O . ASP A 1 116 ? -7.102 -3.305 -8.569 1.00 92.69 116 ASP A O 1
ATOM 942 N N . GLY A 1 117 ? -5.899 -2.060 -7.133 1.00 90.94 117 GLY A N 1
ATOM 943 C CA . GLY A 1 117 ? -5.109 -1.333 -8.124 1.00 90.94 117 GLY A CA 1
ATOM 944 C C . GLY A 1 117 ? -5.629 0.042 -8.517 1.00 90.94 117 GLY A C 1
ATOM 945 O O . GLY A 1 117 ? -5.011 0.699 -9.360 1.00 90.94 117 GLY A O 1
ATOM 946 N N . LYS A 1 118 ? -6.703 0.541 -7.894 1.00 93.81 118 LYS A N 1
ATOM 947 C CA . LYS A 1 118 ? -7.082 1.950 -8.057 1.00 93.81 118 LYS A CA 1
ATOM 948 C C . LYS A 1 118 ? -6.074 2.856 -7.351 1.00 93.81 118 LYS A C 1
ATOM 950 O O . LYS A 1 118 ? -5.992 2.931 -6.126 1.00 93.81 118 LYS A O 1
ATOM 955 N N . MET A 1 119 ? -5.305 3.579 -8.158 1.00 94.31 119 MET A N 1
ATOM 956 C CA . MET A 1 119 ? -4.365 4.596 -7.699 1.00 94.31 119 MET A CA 1
ATOM 957 C C . MET A 1 119 ? -5.094 5.730 -6.968 1.00 94.31 119 MET A C 1
ATOM 959 O O . MET A 1 119 ? -6.105 6.243 -7.438 1.00 94.31 119 MET A O 1
ATOM 963 N N . SER A 1 120 ? -4.532 6.151 -5.838 1.00 94.50 120 SER A N 1
ATOM 964 C CA . SER A 1 120 ? -4.921 7.367 -5.114 1.00 94.50 120 SER A CA 1
ATOM 965 C C . SER A 1 120 ? -3.852 8.456 -5.189 1.00 94.50 120 SER A C 1
ATOM 967 O O . SER A 1 120 ? -4.179 9.637 -5.161 1.00 94.50 120 SER A O 1
ATOM 969 N N . VAL A 1 121 ? -2.575 8.073 -5.243 1.00 95.00 121 VAL A N 1
ATOM 970 C CA . VAL A 1 121 ? -1.450 9.010 -5.209 1.00 95.00 121 VAL A CA 1
ATOM 971 C C . VAL A 1 121 ? -0.231 8.420 -5.917 1.00 95.00 121 VAL A C 1
ATOM 973 O O . VAL A 1 121 ? -0.024 7.204 -5.925 1.00 95.00 121 VAL A O 1
ATOM 976 N N . GLU A 1 122 ? 0.587 9.291 -6.496 1.00 92.38 122 GLU A N 1
ATOM 977 C 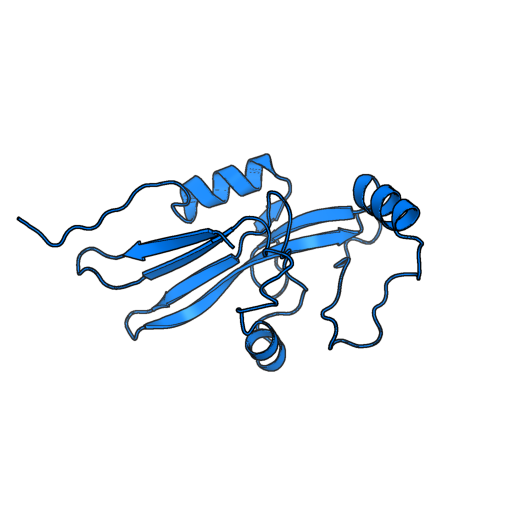CA . GLU A 1 122 ? 1.831 8.937 -7.171 1.00 92.38 122 GLU A CA 1
ATOM 978 C C . GLU A 1 122 ? 2.991 9.799 -6.656 1.00 92.38 122 GLU A C 1
ATOM 980 O O . GLU A 1 122 ? 2.822 10.988 -6.381 1.00 92.38 122 GLU A O 1
ATOM 985 N N . GLY A 1 123 ? 4.175 9.192 -6.535 1.00 86.25 123 GLY A N 1
ATOM 986 C CA . GLY A 1 123 ? 5.399 9.878 -6.125 1.00 86.25 123 GLY A CA 1
ATOM 987 C C . GLY A 1 123 ? 5.597 9.974 -4.608 1.00 86.25 123 GLY A C 1
ATOM 988 O O . GLY A 1 123 ? 4.658 10.067 -3.822 1.00 86.25 123 GLY A O 1
ATOM 989 N N . MET A 1 124 ? 6.863 9.972 -4.183 1.00 84.31 124 MET A N 1
ATOM 990 C CA . MET A 1 124 ? 7.243 9.849 -2.769 1.00 84.31 124 MET A CA 1
ATOM 991 C C . MET A 1 124 ? 6.709 10.988 -1.884 1.00 84.31 124 MET A C 1
ATOM 993 O O . MET A 1 124 ? 6.193 10.730 -0.798 1.00 84.31 124 MET A O 1
ATOM 997 N N . GLY A 1 125 ? 6.815 12.241 -2.338 1.00 88.62 125 GLY A N 1
ATOM 998 C CA . GLY A 1 125 ? 6.360 13.412 -1.577 1.00 88.62 125 GLY A CA 1
ATOM 999 C C . GLY A 1 125 ? 4.847 13.398 -1.312 1.00 88.62 125 GLY A C 1
ATOM 1000 O O . GLY A 1 125 ? 4.439 13.430 -0.149 1.00 88.62 125 GLY A O 1
ATOM 1001 N N . PRO A 1 126 ? 4.007 13.290 -2.360 1.00 92.81 126 PRO A N 1
ATOM 1002 C CA . PRO A 1 126 ? 2.561 13.158 -2.203 1.00 92.81 126 PRO A CA 1
ATOM 1003 C C . PRO A 1 126 ? 2.139 11.949 -1.357 1.00 92.81 126 PRO A C 1
ATOM 1005 O O . PRO A 1 126 ? 1.239 12.078 -0.528 1.00 92.81 126 PRO A O 1
ATOM 1008 N N . VAL A 1 127 ? 2.811 10.799 -1.509 1.00 92.06 127 VAL A N 1
ATOM 1009 C CA . VAL A 1 127 ? 2.557 9.601 -0.688 1.00 92.06 127 VAL A CA 1
ATOM 1010 C C . VAL A 1 127 ? 2.796 9.890 0.789 1.00 92.06 127 VAL A C 1
ATOM 1012 O O . VAL A 1 127 ? 1.909 9.639 1.601 1.00 92.06 127 VAL A O 1
ATOM 1015 N N . LYS A 1 128 ? 3.954 10.462 1.142 1.00 90.12 128 LYS A N 1
ATOM 1016 C CA . LYS A 1 128 ? 4.277 10.811 2.531 1.00 90.12 128 LYS A CA 1
ATOM 1017 C C . LYS A 1 128 ? 3.219 11.745 3.128 1.00 90.12 128 LYS A C 1
ATOM 1019 O O . LYS A 1 128 ? 2.677 11.450 4.189 1.00 90.12 128 LYS A O 1
ATOM 1024 N N . LYS A 1 129 ? 2.845 12.801 2.396 1.00 92.50 129 LYS A N 1
ATOM 1025 C CA . LYS A 1 129 ? 1.803 13.744 2.827 1.00 92.50 129 LYS A CA 1
ATOM 1026 C C . LYS A 1 129 ? 0.451 13.057 3.039 1.00 92.50 129 LYS A C 1
ATOM 1028 O O . LYS A 1 129 ? -0.238 13.354 4.011 1.00 92.50 129 LYS A O 1
ATOM 1033 N N . LEU A 1 130 ? 0.054 12.139 2.154 1.00 94.12 130 LEU A N 1
ATOM 1034 C CA . LEU A 1 130 ? -1.187 11.376 2.314 1.00 94.12 130 LEU A CA 1
ATOM 1035 C C . LEU A 1 130 ? -1.140 10.491 3.567 1.00 94.12 130 LEU A C 1
ATOM 1037 O O . LEU A 1 130 ? -2.116 10.439 4.313 1.00 94.12 130 LEU A O 1
ATOM 1041 N N . MET A 1 131 ? -0.014 9.819 3.813 1.00 93.50 131 MET A N 1
ATOM 1042 C CA . MET A 1 131 ? 0.172 8.976 4.996 1.00 93.50 131 MET A CA 1
ATOM 1043 C C . MET A 1 131 ? 0.046 9.776 6.293 1.00 93.50 131 MET A C 1
ATOM 1045 O O . MET A 1 131 ? -0.659 9.345 7.204 1.00 93.50 131 MET A O 1
ATOM 1049 N N . GLU A 1 132 ? 0.651 10.959 6.351 1.00 92.19 132 GLU A N 1
ATOM 1050 C CA . GLU A 1 132 ? 0.556 11.863 7.502 1.00 92.19 132 GLU A CA 1
ATOM 1051 C C . GLU A 1 132 ? -0.876 12.389 7.689 1.00 92.19 132 GLU A C 1
ATOM 1053 O O . GLU A 1 132 ? -1.451 12.268 8.768 1.00 92.19 132 GLU A O 1
ATOM 1058 N N . THR A 1 133 ? -1.486 12.922 6.627 1.00 91.81 133 THR A N 1
ATOM 1059 C CA . THR A 1 133 ? -2.762 13.658 6.724 1.00 91.81 133 THR A CA 1
ATOM 1060 C C . THR A 1 133 ? -4.001 12.768 6.793 1.00 91.81 133 THR A C 1
ATOM 1062 O O . THR A 1 133 ? -4.915 13.056 7.561 1.00 91.81 133 THR A O 1
ATOM 1065 N N . LYS A 1 134 ? -4.060 11.690 6.002 1.00 93.31 134 LYS A N 1
ATOM 1066 C CA . LYS A 1 134 ? -5.222 10.789 5.940 1.00 93.31 134 LYS A CA 1
ATOM 1067 C C . LYS A 1 134 ? -5.091 9.623 6.910 1.00 93.31 134 LYS A C 1
ATOM 1069 O O . LYS A 1 134 ? -6.072 9.224 7.538 1.00 93.31 134 LYS A O 1
ATOM 1074 N N . TYR A 1 135 ? -3.897 9.039 6.990 1.00 91.94 135 TYR A N 1
ATOM 1075 C CA . TYR A 1 135 ? -3.694 7.805 7.745 1.00 91.94 135 TYR A CA 1
ATOM 1076 C C . TYR A 1 135 ? -3.144 8.039 9.156 1.00 91.94 135 TYR A C 1
ATOM 1078 O O . TYR A 1 135 ? -3.248 7.134 9.983 1.00 91.94 135 TYR A O 1
ATOM 1086 N N . GLY A 1 136 ? -2.662 9.248 9.471 1.00 89.38 136 GLY A N 1
ATOM 1087 C CA . GLY A 1 136 ? -2.105 9.591 10.783 1.00 89.38 136 GLY A CA 1
ATOM 1088 C C . GLY A 1 136 ? -0.707 9.015 11.017 1.00 89.38 136 GLY A C 1
ATOM 1089 O O . GLY A 1 136 ? -0.287 8.850 12.162 1.00 89.38 136 GLY A O 1
ATOM 1090 N N . PHE A 1 137 ? 0.016 8.658 9.955 1.00 89.88 137 PHE A N 1
ATOM 1091 C CA . PHE A 1 137 ? 1.381 8.148 10.062 1.00 89.88 137 PHE A CA 1
ATOM 1092 C C . PHE A 1 137 ? 2.315 9.203 10.668 1.00 89.88 137 PHE A C 1
ATOM 1094 O O . PHE A 1 137 ? 2.259 10.370 10.287 1.00 89.88 137 PHE A O 1
ATOM 1101 N N . GLY A 1 138 ? 3.165 8.799 11.613 1.00 83.88 138 GLY A N 1
ATOM 1102 C CA . GLY A 1 138 ? 4.086 9.702 12.310 1.00 83.88 138 GLY A CA 1
ATOM 1103 C C . GLY A 1 138 ? 3.418 10.622 13.337 1.00 83.88 138 GLY A C 1
ATOM 1104 O O . GLY A 1 138 ? 4.107 11.408 13.981 1.00 83.88 138 GLY A O 1
ATOM 1105 N N . THR A 1 139 ? 2.098 10.522 13.526 1.00 73.19 139 THR A N 1
ATOM 1106 C CA . THR A 1 139 ? 1.415 11.186 14.639 1.00 73.19 139 THR A CA 1
ATOM 1107 C C . THR A 1 139 ? 1.440 10.263 15.853 1.00 73.19 139 THR A C 1
ATOM 1109 O O . THR A 1 139 ? 0.883 9.167 15.825 1.00 73.19 139 THR A O 1
ATOM 1112 N N . THR A 1 140 ? 2.119 10.675 16.922 1.00 55.59 140 THR A N 1
ATOM 1113 C CA . THR A 1 140 ? 2.104 9.953 18.197 1.00 55.59 140 THR A CA 1
ATOM 1114 C C . THR A 1 140 ? 0.699 10.053 18.789 1.00 55.59 140 THR A C 1
ATOM 1116 O O . THR A 1 140 ? 0.344 11.075 19.368 1.00 55.59 140 THR A O 1
ATOM 1119 N N . LYS A 1 141 ? -0.128 9.014 18.649 1.00 54.44 141 LYS A N 1
ATOM 1120 C CA . LYS A 1 141 ? -1.343 8.865 19.460 1.00 54.44 141 LYS A CA 1
ATOM 1121 C C . LYS A 1 141 ? -1.128 7.751 20.471 1.00 54.44 141 LYS A C 1
ATOM 1123 O O . LYS A 1 141 ? -1.611 6.637 20.310 1.00 54.44 141 LYS A O 1
ATOM 1128 N N . LEU A 1 142 ? -0.395 8.093 21.529 1.00 46.16 142 LEU A N 1
ATOM 1129 C CA . LEU A 1 142 ? -0.536 7.422 22.815 1.00 46.16 142 LEU A CA 1
ATOM 1130 C C . LEU A 1 142 ? -1.933 7.777 23.334 1.00 46.16 142 LEU A C 1
ATOM 1132 O O . LEU A 1 142 ? -2.116 8.781 24.014 1.00 46.16 142 LEU A O 1
ATOM 1136 N N . GLY A 1 143 ? -2.936 6.994 22.941 1.00 43.44 143 GLY A N 1
ATOM 1137 C CA . GLY A 1 143 ? -4.185 6.938 23.685 1.00 43.44 143 GLY A CA 1
ATOM 1138 C C . GLY A 1 143 ? -3.891 6.226 24.996 1.00 43.44 143 GLY A C 1
ATOM 1139 O O . GLY A 1 143 ? -4.049 5.013 25.081 1.00 43.44 143 GLY A O 1
ATOM 1140 N N . LEU A 1 144 ? -3.380 6.958 25.985 1.00 40.03 144 LEU A N 1
ATOM 1141 C CA . LEU A 1 144 ? -3.466 6.489 27.360 1.00 40.03 144 LEU A CA 1
ATOM 1142 C C . LEU A 1 144 ? -4.959 6.495 27.734 1.00 40.03 144 LEU A C 1
ATOM 1144 O O . LEU A 1 144 ? -5.640 7.481 27.432 1.00 40.03 144 LEU A O 1
ATOM 1148 N N . PRO A 1 145 ? -5.495 5.411 28.324 1.00 40.94 145 PRO A N 1
ATOM 1149 C CA . PRO A 1 145 ? -6.836 5.426 28.896 1.00 40.94 145 PRO A CA 1
ATOM 1150 C C . PRO A 1 145 ? -6.899 6.522 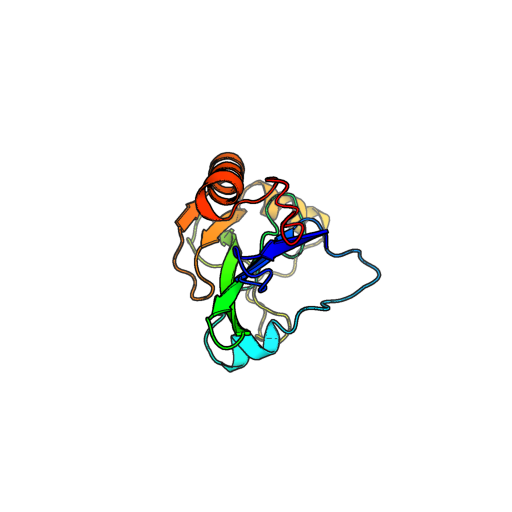29.965 1.00 40.94 145 PRO A C 1
ATOM 1152 O O . PRO A 1 145 ? -5.902 6.760 30.643 1.00 40.94 145 PRO A O 1
ATOM 1155 N N . GLY A 1 146 ? -8.045 7.197 30.054 1.00 40.47 146 GLY A N 1
ATOM 1156 C CA . GLY A 1 146 ? -8.211 8.475 30.745 1.00 40.47 146 GLY A CA 1
ATOM 1157 C C . GLY A 1 146 ? -7.686 8.553 32.181 1.00 40.47 146 GLY A C 1
ATOM 1158 O O . GLY A 1 146 ? -7.753 7.586 32.940 1.00 40.47 146 GLY A O 1
ATOM 1159 N N . GLU A 1 147 ? -7.212 9.751 32.524 1.00 33.28 147 GLU A N 1
ATOM 1160 C CA . GLU A 1 147 ? -7.316 10.301 33.881 1.00 33.28 147 GLU A CA 1
ATOM 1161 C C . GLU A 1 147 ? -8.746 10.786 34.151 1.00 33.28 147 GLU A C 1
ATOM 1163 O O . GLU A 1 147 ? -9.382 11.314 33.204 1.00 33.28 147 GLU A O 1
#

pLDDT: mean 83.33, std 14.43, range [33.28, 95.88]

Foldseek 3Di:
DDWDFDADLVRHTFKIKDFAADDPVDPPPDPVVVCVVVLQADADFDRHDHLRIWMWGADPVRDTDGWKGKFKAFPVPRGGQFDDPVPPDTPDDDDDPVVVVVCCVPGIFMFMGGSNPDTDDGDNVRSVVCCCPVVVPPPDPPSDNDD

Radius of gyration: 16.54 Å; chains: 1; bounding box: 39×31×54 Å